Protein AF-A0A951NYT7-F1 (afdb_monomer_lite)

Secondary structure (DSSP, 8-state):
-EE---EEETTEEEEEES---B-TT-EEEE---TT--EEEEEE-SSS-EEE-SEEEESSS-EEEEE-TT-EEE-TT-EEE-SS-EEEE--

Radius of gyration: 12.15 Å; chains: 1; bounding box: 29×27×32 Å

Structure (mmCIF, N/CA/C/O backbone):
data_AF-A0A951NYT7-F1
#
_entry.id   AF-A0A951NYT7-F1
#
loop_
_atom_site.group_PDB
_atom_site.id
_atom_site.type_symbol
_atom_site.label_atom_id
_atom_site.label_alt_id
_atom_site.label_comp_id
_atom_site.label_asym_id
_atom_site.label_entity_id
_atom_site.label_seq_id
_atom_site.pdbx_PDB_ins_code
_atom_site.Cartn_x
_atom_site.Cartn_y
_atom_site.Cartn_z
_atom_site.occupancy
_atom_site.B_iso_or_equiv
_atom_site.auth_seq_id
_atom_site.auth_comp_id
_atom_site.auth_asym_id
_atom_site.auth_atom_id
_atom_site.pdbx_PDB_model_num
ATOM 1 N N . MET A 1 1 ? -5.743 -9.777 3.477 1.00 94.25 1 MET A N 1
ATOM 2 C CA . MET A 1 1 ? -5.758 -9.761 2.007 1.00 94.25 1 MET A CA 1
ATOM 3 C C . MET A 1 1 ? -4.328 -9.704 1.505 1.00 94.25 1 MET A C 1
ATOM 5 O O . MET A 1 1 ? -3.589 -8.821 1.919 1.00 94.25 1 MET A O 1
ATOM 9 N N . LEU A 1 2 ? -3.945 -10.651 0.651 1.00 97.06 2 LEU A N 1
ATOM 10 C CA . LEU A 1 2 ? -2.693 -10.585 -0.102 1.00 97.06 2 LEU A CA 1
ATOM 11 C C . LEU A 1 2 ? -2.939 -9.782 -1.382 1.00 97.06 2 LEU A C 1
ATOM 13 O O . LEU A 1 2 ? -3.944 -10.000 -2.056 1.00 97.06 2 LEU A O 1
ATOM 17 N N . ILE A 1 3 ? -2.039 -8.855 -1.687 1.00 97.69 3 ILE A N 1
ATOM 18 C CA . ILE A 1 3 ? -2.065 -8.005 -2.874 1.00 97.69 3 ILE A CA 1
ATOM 19 C C . ILE A 1 3 ? -0.797 -8.324 -3.661 1.00 97.69 3 ILE A C 1
ATOM 21 O O . ILE A 1 3 ? 0.302 -7.932 -3.277 1.00 97.69 3 ILE A O 1
ATOM 25 N N . ALA A 1 4 ? -0.967 -9.089 -4.731 1.00 95.19 4 ALA A N 1
ATOM 26 C CA . ALA A 1 4 ? 0.090 -9.509 -5.642 1.00 95.19 4 ALA A CA 1
ATOM 2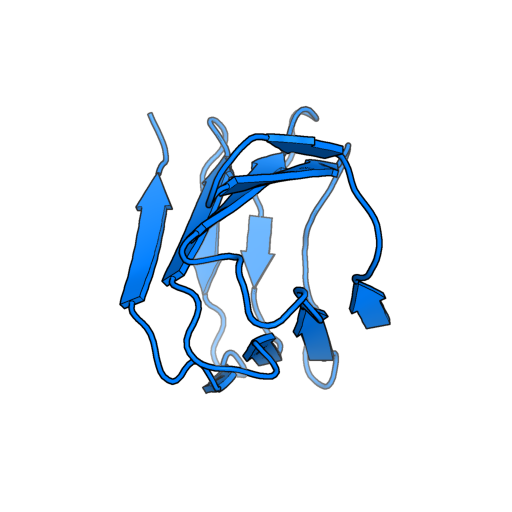7 C C . ALA A 1 4 ? -0.337 -9.223 -7.090 1.00 95.19 4 ALA A C 1
ATOM 29 O O . ALA A 1 4 ? -1.494 -8.870 -7.344 1.00 95.19 4 ALA A O 1
ATOM 30 N N . GLY A 1 5 ? 0.585 -9.378 -8.041 1.00 93.62 5 GLY A N 1
ATOM 31 C CA . GLY A 1 5 ? 0.357 -8.981 -9.432 1.00 93.62 5 GLY A CA 1
ATOM 32 C C . GLY A 1 5 ? 0.298 -7.460 -9.565 1.00 93.62 5 GLY A C 1
ATOM 33 O O . GLY A 1 5 ? 1.015 -6.762 -8.861 1.00 93.62 5 GLY A O 1
ATOM 34 N N . GLY A 1 6 ? -0.571 -6.946 -10.435 1.00 94.75 6 GLY A N 1
ATOM 35 C CA . GLY A 1 6 ? -0.598 -5.530 -10.812 1.00 94.75 6 GLY A CA 1
ATOM 36 C C . GLY A 1 6 ? 0.158 -5.282 -12.115 1.00 94.75 6 GLY A C 1
ATOM 37 O O . GLY A 1 6 ? 0.509 -6.222 -12.828 1.00 94.75 6 GLY A O 1
ATOM 38 N N . THR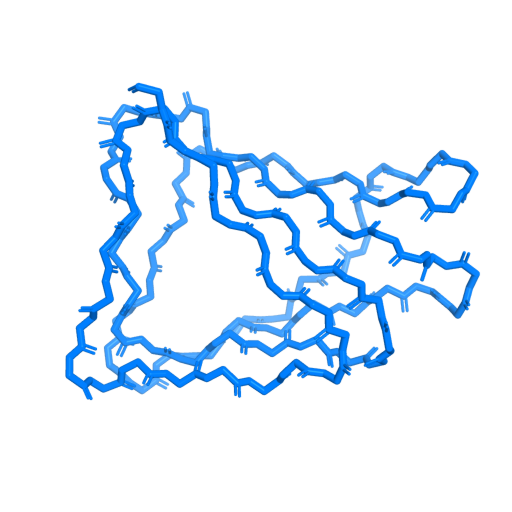 A 1 7 ? 0.385 -4.013 -12.437 1.00 98.19 7 THR A N 1
ATOM 39 C CA . THR A 1 7 ? 1.149 -3.634 -13.631 1.00 98.19 7 THR A CA 1
ATOM 40 C C . THR A 1 7 ? 2.544 -3.220 -13.202 1.00 98.19 7 THR A C 1
ATOM 42 O O . THR A 1 7 ? 2.686 -2.240 -12.476 1.00 98.19 7 THR A O 1
ATOM 45 N N . ALA A 1 8 ? 3.565 -3.962 -13.623 1.00 97.38 8 ALA A N 1
ATOM 46 C CA . ALA A 1 8 ? 4.956 -3.623 -13.355 1.00 97.38 8 ALA A CA 1
ATOM 47 C C . ALA A 1 8 ? 5.554 -2.852 -14.536 1.00 97.38 8 ALA A C 1
ATOM 49 O O . ALA A 1 8 ? 5.448 -3.286 -15.683 1.00 97.38 8 ALA A O 1
ATOM 50 N N . GLU A 1 9 ? 6.214 -1.734 -14.248 1.00 97.00 9 GLU A N 1
ATOM 51 C CA . GLU A 1 9 ? 7.000 -0.983 -15.222 1.00 97.00 9 GLU A CA 1
ATOM 52 C C . GLU A 1 9 ? 8.294 -0.501 -14.562 1.00 97.00 9 GLU A C 1
ATOM 54 O O . GLU A 1 9 ? 8.284 0.314 -13.633 1.00 97.00 9 GLU A O 1
ATOM 59 N N . SER A 1 10 ? 9.428 -1.021 -15.043 1.00 95.62 10 SER A N 1
ATOM 60 C CA . SER A 1 10 ? 10.742 -0.794 -14.434 1.00 95.62 10 SER A CA 1
ATOM 61 C C . SER A 1 10 ? 10.735 -1.176 -12.940 1.00 95.62 10 SER A C 1
ATOM 63 O O . SER A 1 10 ? 10.391 -2.305 -12.595 1.00 95.62 10 SER A O 1
ATOM 65 N N . CYS A 1 11 ? 11.098 -0.258 -12.045 1.00 97.19 11 CYS A N 1
ATOM 66 C CA . CYS A 1 11 ? 11.110 -0.464 -10.598 1.00 97.19 11 CYS A CA 1
ATOM 67 C C . CYS A 1 11 ? 9.791 -0.082 -9.898 1.00 97.19 11 CYS A C 1
ATOM 69 O O . CYS A 1 11 ? 9.769 0.020 -8.668 1.00 97.19 11 CYS A O 1
ATOM 71 N N . ASN A 1 12 ? 8.704 0.138 -10.645 1.00 98.38 12 ASN A N 1
ATOM 72 C CA . ASN A 1 12 ? 7.406 0.537 -10.104 1.00 98.38 12 ASN A CA 1
ATOM 73 C C . ASN A 1 12 ? 6.348 -0.548 -10.326 1.00 98.38 12 ASN A C 1
ATOM 75 O O . ASN A 1 12 ? 6.256 -1.131 -11.406 1.00 98.38 12 ASN A O 1
ATOM 79 N N . LEU A 1 13 ? 5.515 -0.772 -9.312 1.00 98.56 13 LEU A N 1
ATOM 80 C CA . LEU A 1 13 ? 4.368 -1.669 -9.352 1.00 98.56 13 LEU A CA 1
ATOM 81 C C . LEU A 1 13 ? 3.086 -0.887 -9.096 1.00 98.56 13 LEU A C 1
ATOM 83 O O . LEU A 1 13 ? 2.952 -0.240 -8.062 1.00 98.56 13 LEU A O 1
ATOM 87 N N . PHE A 1 14 ? 2.132 -0.962 -10.015 1.00 98.56 14 PHE A N 1
ATOM 88 C CA . PHE A 1 14 ? 0.899 -0.189 -9.957 1.00 98.56 14 PHE A CA 1
ATOM 89 C C . PHE A 1 14 ? -0.305 -1.058 -9.585 1.00 98.56 14 PHE A C 1
ATOM 91 O O . PHE A 1 14 ? -0.570 -2.086 -10.215 1.00 98.56 14 PHE A O 1
ATOM 98 N N . HIS A 1 15 ? -1.092 -0.575 -8.621 1.00 98.38 15 HIS A N 1
ATOM 99 C CA . HIS A 1 15 ? -2.405 -1.105 -8.262 1.00 98.38 15 HIS A CA 1
ATOM 100 C C . HIS A 1 15 ? -3.466 -0.004 -8.329 1.00 98.38 15 HIS A C 1
ATOM 102 O O . HIS A 1 15 ? -3.254 1.125 -7.886 1.00 98.38 15 HIS A O 1
ATOM 108 N N . SER A 1 16 ? -4.634 -0.341 -8.874 1.00 97.81 16 SER A N 1
ATOM 109 C CA . SER A 1 16 ? -5.808 0.534 -8.886 1.00 97.81 16 SER A CA 1
ATOM 110 C C . SER A 1 16 ? -6.966 -0.171 -8.207 1.00 97.81 16 SER A C 1
ATOM 112 O O . SER A 1 16 ? -7.343 -1.266 -8.617 1.00 97.81 16 SER A O 1
ATOM 114 N N . PHE A 1 17 ? -7.534 0.473 -7.197 1.00 97.69 17 PHE A N 1
ATOM 115 C CA . PHE A 1 17 ? -8.718 -0.004 -6.504 1.00 97.69 17 PHE A CA 1
ATOM 116 C C . PHE A 1 17 ? -9.867 0.979 -6.706 1.00 97.69 17 PHE A C 1
ATOM 118 O O . PHE A 1 17 ? -9.668 2.195 -6.747 1.00 97.69 17 PHE A O 1
ATOM 125 N N . ASP A 1 18 ? -11.082 0.451 -6.799 1.00 98.00 18 ASP A N 1
ATOM 126 C CA . ASP A 1 18 ? -12.291 1.259 -6.638 1.00 98.00 18 ASP A CA 1
ATOM 127 C C . ASP A 1 18 ? -12.373 1.779 -5.193 1.00 98.00 18 ASP A C 1
ATOM 129 O O . ASP A 1 18 ? -12.506 2.975 -4.958 1.00 98.00 18 ASP A O 1
ATOM 133 N N . ARG A 1 19 ? -12.153 0.890 -4.215 1.00 97.44 19 ARG A N 1
ATOM 134 C CA . ARG A 1 19 ? -12.149 1.201 -2.780 1.00 97.44 19 ARG A CA 1
ATOM 135 C C . ARG A 1 19 ? -10.993 0.511 -2.070 1.00 97.44 19 ARG A C 1
ATOM 137 O O . ARG A 1 19 ? -10.675 -0.638 -2.372 1.00 97.44 19 ARG A O 1
ATOM 144 N N . PHE A 1 20 ? -10.400 1.196 -1.096 1.00 97.81 20 PHE A N 1
ATOM 145 C CA . PHE A 1 20 ? -9.347 0.645 -0.245 1.00 97.81 20 PHE A CA 1
ATOM 146 C C . PHE A 1 20 ? -9.505 1.157 1.189 1.00 97.81 20 PHE A C 1
ATOM 148 O O . PHE A 1 20 ? -9.107 2.273 1.511 1.00 97.81 20 PHE A O 1
ATOM 155 N N . SER A 1 21 ? -10.091 0.320 2.039 1.00 98.06 21 SER A N 1
ATOM 156 C CA . SER A 1 21 ? -10.266 0.566 3.470 1.00 98.06 21 SER A CA 1
ATOM 157 C C . SER A 1 21 ? -10.011 -0.730 4.230 1.00 98.06 21 SER A C 1
ATOM 159 O O . SER A 1 21 ? -10.272 -1.818 3.712 1.00 98.06 21 SER A O 1
ATOM 161 N N . LEU A 1 22 ? -9.506 -0.611 5.453 1.00 98.38 22 LEU A N 1
ATOM 162 C CA . LEU A 1 22 ? -9.256 -1.724 6.359 1.00 98.38 22 LEU A CA 1
ATOM 163 C C . LEU A 1 22 ? -9.984 -1.469 7.673 1.00 98.38 22 LEU A C 1
ATOM 165 O O . LEU A 1 22 ? -9.806 -0.429 8.298 1.00 98.38 22 LEU A O 1
ATOM 169 N N . ASN A 1 23 ? -10.784 -2.433 8.101 1.00 98.31 23 ASN A N 1
ATOM 170 C CA . ASN A 1 23 ? -11.365 -2.474 9.435 1.00 98.31 23 ASN A CA 1
ATOM 171 C C . ASN A 1 23 ? -10.359 -3.054 10.441 1.00 98.31 23 ASN A C 1
ATOM 173 O O . ASN A 1 23 ? -9.397 -3.724 10.055 1.00 98.31 23 ASN A O 1
ATOM 177 N N . SER A 1 24 ? -10.625 -2.862 11.734 1.00 98.31 24 SER A N 1
ATOM 178 C CA . SER A 1 24 ? -9.839 -3.479 12.808 1.00 98.31 24 SER A CA 1
ATOM 179 C C . SER A 1 24 ? -9.694 -4.993 12.632 1.00 98.31 24 SER A C 1
ATOM 181 O O . SER A 1 24 ? -10.628 -5.694 12.236 1.00 98.31 24 SER A O 1
ATOM 183 N N . GLY A 1 25 ? -8.474 -5.483 12.864 1.00 97.56 25 GLY A N 1
ATOM 184 C CA . GL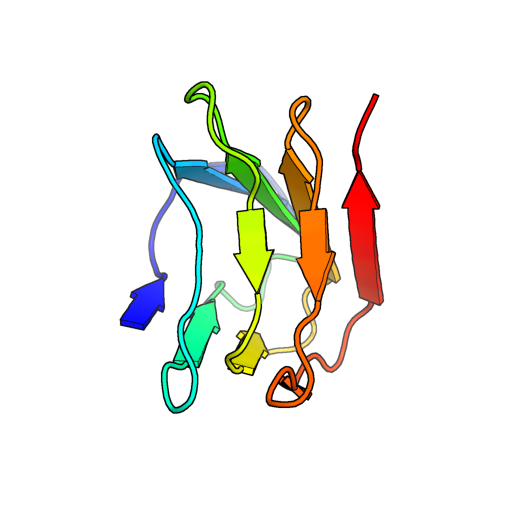Y A 1 25 ? -8.079 -6.878 12.662 1.00 97.56 25 GLY A CA 1
ATOM 185 C C . GLY A 1 25 ? -7.838 -7.286 11.203 1.00 97.56 25 GLY A C 1
ATOM 186 O O . GLY A 1 25 ? -7.365 -8.396 10.960 1.00 97.56 25 GLY A O 1
ATOM 187 N N . GLN A 1 26 ? -8.126 -6.424 10.220 1.00 98.38 26 GLN A N 1
ATOM 188 C CA . GLN A 1 26 ? -7.800 -6.707 8.823 1.00 98.38 26 GLN A CA 1
ATOM 189 C C . GLN A 1 26 ? -6.352 -6.341 8.511 1.00 98.38 26 GLN A C 1
ATOM 191 O O . GLN A 1 26 ? -5.845 -5.319 8.962 1.00 98.38 26 GLN A O 1
ATOM 196 N N . THR A 1 27 ? -5.719 -7.146 7.662 1.00 98.56 27 THR A N 1
ATOM 197 C CA . THR A 1 27 ? -4.357 -6.895 7.181 1.00 98.56 27 THR A CA 1
ATOM 198 C C . THR A 1 27 ? -4.333 -6.909 5.661 1.00 98.56 27 THR A C 1
ATOM 200 O O . THR A 1 27 ? -4.785 -7.886 5.064 1.00 98.56 27 THR A O 1
ATOM 203 N N . ALA A 1 28 ? -3.783 -5.878 5.025 1.00 98.50 28 ALA A N 1
ATOM 204 C CA . ALA A 1 28 ? -3.398 -5.886 3.616 1.00 98.50 28 ALA A CA 1
ATOM 205 C C . ALA A 1 28 ? -1.887 -6.097 3.506 1.00 98.50 28 ALA A C 1
ATOM 207 O O . ALA A 1 28 ? -1.124 -5.349 4.109 1.00 98.50 28 ALA A O 1
ATOM 208 N N . VAL A 1 29 ? -1.456 -7.102 2.746 1.00 98.69 29 VAL A N 1
ATOM 209 C CA . VAL A 1 29 ? -0.037 -7.411 2.541 1.00 98.69 29 VAL A CA 1
ATOM 210 C C . VAL A 1 29 ? 0.283 -7.284 1.060 1.00 98.69 29 VAL A C 1
ATOM 212 O O . VAL A 1 29 ? -0.208 -8.081 0.262 1.00 98.69 29 VAL A O 1
ATOM 215 N N . PHE A 1 30 ? 1.104 -6.305 0.698 1.00 98.62 30 PHE A N 1
ATOM 216 C CA . PHE A 1 30 ? 1.630 -6.159 -0.654 1.00 98.62 30 PHE A CA 1
ATOM 217 C C . PHE A 1 30 ? 2.833 -7.077 -0.858 1.00 98.62 30 PHE A C 1
ATOM 219 O O . PHE A 1 30 ? 3.729 -7.114 -0.016 1.00 98.62 30 PHE A O 1
ATOM 226 N N . VAL A 1 31 ? 2.857 -7.807 -1.970 1.00 98.06 31 VAL A N 1
ATOM 227 C CA . VAL A 1 31 ? 3.902 -8.787 -2.290 1.00 98.06 31 VAL A CA 1
ATOM 228 C C . VAL A 1 31 ? 4.519 -8.442 -3.648 1.00 98.06 31 VAL A C 1
ATOM 230 O O . VAL A 1 31 ? 4.099 -8.996 -4.66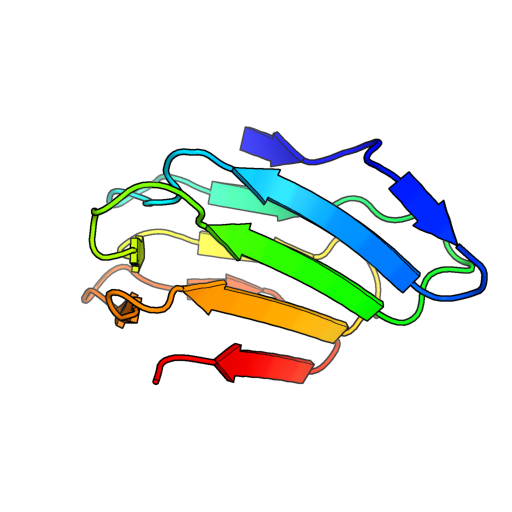4 1.00 98.06 31 VAL A O 1
ATOM 233 N N . PRO A 1 32 ? 5.453 -7.477 -3.691 1.00 97.31 32 PRO A N 1
ATOM 234 C CA . PRO A 1 32 ? 6.170 -7.134 -4.912 1.00 97.31 32 PRO A CA 1
ATOM 235 C C . PRO A 1 32 ? 7.266 -8.161 -5.243 1.00 97.31 32 PRO A C 1
ATOM 237 O O . PRO A 1 32 ? 7.791 -8.835 -4.354 1.00 97.31 32 PRO A O 1
ATOM 240 N N . ASP A 1 33 ? 7.681 -8.205 -6.509 1.00 95.94 33 ASP A N 1
ATOM 241 C CA . ASP A 1 33 ? 8.933 -8.863 -6.896 1.00 95.94 33 ASP A CA 1
ATOM 242 C C . ASP A 1 33 ? 10.147 -8.081 -6.366 1.00 95.94 33 ASP A C 1
ATOM 244 O O . ASP A 1 33 ? 10.087 -6.870 -6.145 1.00 95.94 33 ASP A O 1
ATOM 248 N N . SER A 1 34 ? 11.293 -8.751 -6.213 1.00 94.44 34 SER A N 1
ATOM 249 C CA . SER A 1 34 ? 12.501 -8.159 -5.612 1.00 94.44 34 SER A CA 1
ATOM 250 C C . SER A 1 34 ? 13.096 -6.976 -6.387 1.00 94.44 34 SER A C 1
ATOM 252 O O . SER A 1 34 ? 13.906 -6.236 -5.835 1.00 94.44 34 SER A O 1
ATOM 254 N N . SER A 1 35 ? 12.741 -6.804 -7.664 1.00 96.00 35 SER A N 1
ATOM 255 C CA . SER A 1 35 ? 13.182 -5.682 -8.505 1.00 96.00 35 SER A CA 1
ATOM 256 C C . SER A 1 35 ? 12.346 -4.411 -8.329 1.00 96.00 35 SER A C 1
ATOM 258 O O . SER A 1 35 ? 12.721 -3.357 -8.843 1.00 96.00 35 SER A O 1
ATOM 260 N N . ILE A 1 36 ? 11.206 -4.491 -7.639 1.00 98.38 36 ILE A N 1
ATOM 261 C CA . ILE A 1 36 ? 10.314 -3.353 -7.427 1.00 98.38 36 ILE A CA 1
ATOM 262 C C . ILE A 1 36 ? 10.817 -2.525 -6.246 1.00 98.38 36 ILE A C 1
ATOM 264 O O . ILE A 1 36 ? 10.927 -3.004 -5.119 1.00 98.38 36 ILE A O 1
ATOM 268 N N . ALA A 1 37 ? 11.070 -1.247 -6.508 1.00 98.44 37 ALA A N 1
ATOM 269 C CA . ALA A 1 37 ? 11.428 -0.265 -5.495 1.00 98.44 37 ALA A CA 1
ATOM 270 C C . ALA A 1 37 ? 10.197 0.468 -4.947 1.00 98.44 37 ALA A C 1
ATOM 272 O O . ALA A 1 37 ? 10.199 0.869 -3.785 1.00 98.44 37 ALA A O 1
ATOM 273 N N . ASN A 1 38 ? 9.149 0.643 -5.761 1.00 98.62 38 ASN A N 1
ATOM 274 C CA . ASN A 1 38 ? 7.969 1.421 -5.390 1.00 98.62 38 ASN A CA 1
ATOM 275 C C . ASN A 1 38 ? 6.674 0.699 -5.756 1.00 98.62 38 ASN A C 1
ATOM 277 O O . ASN A 1 38 ? 6.499 0.237 -6.879 1.00 98.62 38 ASN A O 1
ATOM 281 N N . ILE A 1 39 ? 5.733 0.687 -4.823 1.00 98.75 39 ILE A N 1
ATOM 282 C CA . ILE A 1 39 ? 4.366 0.219 -5.012 1.00 98.75 39 ILE A CA 1
ATOM 283 C C . ILE A 1 39 ? 3.467 1.447 -5.008 1.00 98.75 39 ILE A C 1
ATOM 285 O O . ILE A 1 39 ? 3.396 2.168 -4.015 1.00 98.75 39 ILE A O 1
ATOM 289 N N . ILE A 1 40 ? 2.777 1.692 -6.112 1.00 98.69 40 ILE A N 1
ATOM 290 C CA . ILE A 1 40 ? 1.907 2.844 -6.315 1.00 98.69 40 ILE A CA 1
ATOM 291 C C . ILE A 1 40 ? 0.472 2.344 -6.342 1.00 98.69 40 ILE A C 1
ATOM 293 O O . ILE A 1 40 ? 0.013 1.728 -7.303 1.00 98.69 40 ILE A O 1
ATOM 297 N N . THR A 1 41 ? -0.237 2.610 -5.253 1.00 98.12 41 THR A N 1
ATOM 298 C CA . THR A 1 41 ? -1.618 2.196 -5.052 1.00 98.12 41 THR A CA 1
ATOM 299 C C . THR A 1 41 ? -2.525 3.408 -5.116 1.00 98.12 41 THR A C 1
ATOM 301 O O . THR A 1 41 ? -2.426 4.296 -4.272 1.00 98.12 41 THR A O 1
ATOM 304 N N . ARG A 1 42 ? -3.433 3.443 -6.093 1.00 97.50 42 ARG A N 1
ATOM 305 C CA . ARG A 1 42 ? -4.440 4.506 -6.202 1.00 97.50 42 ARG A CA 1
ATOM 306 C C . ARG A 1 42 ? -5.847 3.999 -5.913 1.00 97.50 42 ARG A C 1
ATOM 308 O O . ARG A 1 42 ? -6.234 2.926 -6.382 1.00 97.50 42 ARG A O 1
ATOM 315 N N . VAL A 1 43 ? -6.613 4.807 -5.192 1.00 98.06 43 VAL A N 1
ATOM 316 C CA . VAL A 1 43 ? -8.060 4.665 -5.023 1.00 98.06 43 VAL A CA 1
ATOM 317 C C . VAL A 1 43 ? -8.743 5.588 -6.024 1.00 98.06 43 VAL A C 1
ATOM 319 O O . VAL A 1 43 ? -8.409 6.767 -6.114 1.00 98.06 43 VAL A O 1
ATOM 322 N N . THR A 1 44 ? -9.648 5.025 -6.818 1.00 97.56 44 THR A N 1
ATOM 323 C CA . THR A 1 44 ? -10.309 5.716 -7.940 1.00 97.56 44 THR A CA 1
ATOM 324 C C . THR A 1 44 ? -11.793 5.972 -7.712 1.00 97.56 44 THR A C 1
ATOM 326 O O . THR A 1 44 ? -12.357 6.822 -8.394 1.00 97.56 44 THR A O 1
ATOM 329 N N . GLY A 1 45 ? -12.417 5.271 -6.763 1.00 96.94 45 GLY A N 1
ATOM 330 C CA . GLY A 1 45 ? -13.774 5.567 -6.322 1.00 96.94 45 GLY A CA 1
ATOM 331 C C . GLY A 1 45 ? -13.844 6.832 -5.465 1.00 96.94 45 GLY A C 1
ATOM 332 O O . GLY A 1 45 ? -12.838 7.477 -5.177 1.00 96.94 45 GLY A O 1
ATOM 333 N N . ASN A 1 46 ? -15.056 7.169 -5.026 1.00 96.25 46 ASN A N 1
ATOM 334 C CA . ASN A 1 46 ? -15.371 8.437 -4.352 1.00 96.25 46 ASN A CA 1
ATOM 335 C C . ASN A 1 46 ? -15.401 8.328 -2.815 1.00 96.25 46 ASN A C 1
ATOM 337 O O . ASN A 1 46 ? -16.047 9.130 -2.144 1.00 96.25 46 ASN A O 1
ATOM 341 N N . GLU A 1 47 ? -14.758 7.306 -2.246 1.00 96.00 47 GLU A N 1
ATOM 342 C CA . GLU A 1 47 ? -14.758 7.057 -0.801 1.00 96.00 47 GLU A CA 1
ATOM 343 C C . GLU A 1 47 ? -13.414 7.411 -0.152 1.00 96.00 47 GLU A C 1
ATOM 345 O O . GLU A 1 47 ? -12.337 7.205 -0.724 1.00 96.00 47 GLU A O 1
ATOM 350 N N . ILE A 1 48 ? -13.482 7.893 1.092 1.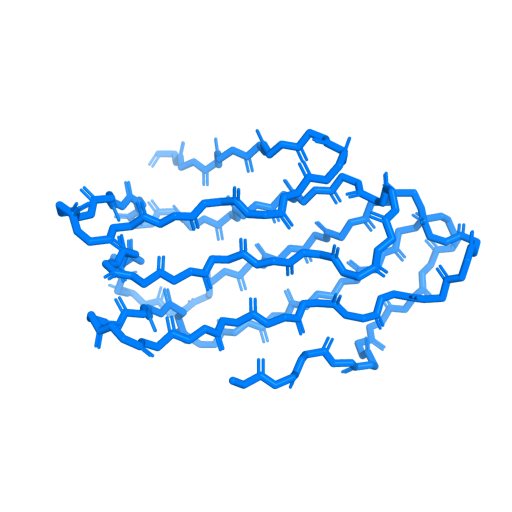00 97.25 48 ILE A N 1
ATOM 351 C CA . ILE A 1 48 ? -12.315 8.060 1.966 1.00 97.25 48 ILE A CA 1
ATOM 352 C C . ILE A 1 48 ? -11.713 6.681 2.257 1.00 97.25 48 ILE A C 1
ATOM 354 O O . ILE A 1 48 ? -12.428 5.740 2.606 1.00 97.25 48 ILE A O 1
ATOM 358 N N . ALA A 1 49 ? -10.386 6.575 2.190 1.00 97.62 49 ALA A N 1
ATOM 359 C CA . ALA A 1 49 ? -9.679 5.381 2.640 1.00 97.62 49 ALA A CA 1
ATOM 360 C C . ALA A 1 49 ? -9.570 5.397 4.172 1.00 97.62 49 ALA A C 1
ATOM 362 O O . ALA A 1 49 ? -8.787 6.163 4.741 1.00 97.62 49 ALA A O 1
ATOM 363 N N . LYS A 1 50 ? -10.358 4.562 4.855 1.00 98.12 50 LYS A N 1
ATOM 364 C CA . LYS A 1 50 ? -10.279 4.392 6.311 1.00 98.12 50 LYS A CA 1
ATOM 365 C C . LYS A 1 50 ? -9.392 3.198 6.629 1.00 98.12 50 LYS A C 1
ATOM 367 O O . LYS A 1 50 ? -9.756 2.060 6.344 1.00 98.12 50 LYS A O 1
ATOM 372 N N . ILE A 1 51 ? -8.237 3.458 7.226 1.00 98.44 51 ILE A N 1
ATOM 373 C CA . ILE A 1 51 ? -7.254 2.448 7.607 1.00 98.44 51 ILE A CA 1
ATOM 374 C C . ILE A 1 51 ? -7.307 2.276 9.119 1.00 98.44 51 ILE A C 1
ATOM 376 O O . ILE A 1 51 ? -6.688 3.021 9.861 1.00 98.44 51 ILE A O 1
ATOM 380 N N . ASP A 1 52 ? -8.064 1.298 9.586 1.00 98.56 52 ASP A N 1
ATOM 381 C CA . ASP A 1 52 ? -8.120 0.885 10.991 1.00 98.56 52 ASP A CA 1
ATOM 382 C C . ASP A 1 52 ? -7.538 -0.526 11.175 1.00 98.56 52 ASP A C 1
ATOM 384 O O . ASP A 1 52 ? -7.775 -1.176 12.179 1.00 98.56 52 ASP A O 1
ATOM 388 N N . GLY A 1 53 ? -6.790 -1.022 10.191 1.00 98.44 53 GLY A N 1
ATOM 389 C CA . GLY A 1 53 ? -6.107 -2.314 10.229 1.00 98.44 53 GLY A CA 1
ATOM 390 C C . GLY A 1 53 ? -4.627 -2.189 9.875 1.00 98.44 53 GLY A C 1
ATOM 391 O O . GLY A 1 53 ? -4.054 -1.098 9.881 1.00 98.44 53 GLY A O 1
ATOM 392 N N . THR A 1 54 ? -3.999 -3.309 9.534 1.00 98.69 54 THR A N 1
ATOM 393 C CA . THR A 1 54 ? -2.566 -3.369 9.237 1.00 98.69 54 THR A CA 1
ATOM 394 C C . THR A 1 54 ? -2.294 -3.262 7.740 1.00 98.69 54 THR A C 1
ATOM 396 O O . THR A 1 54 ? -2.813 -4.050 6.950 1.00 98.69 54 THR A O 1
ATOM 399 N N . ILE A 1 55 ? -1.415 -2.346 7.341 1.00 98.62 55 ILE A N 1
ATOM 400 C CA . ILE A 1 55 ? -0.808 -2.347 6.005 1.00 98.62 55 ILE A CA 1
ATOM 401 C C . ILE A 1 55 ? 0.612 -2.889 6.129 1.00 98.62 55 ILE A C 1
ATOM 403 O O . ILE A 1 55 ? 1.406 -2.389 6.923 1.00 98.62 55 ILE A O 1
ATOM 407 N N . ALA A 1 56 ? 0.938 -3.898 5.330 1.00 98.69 56 ALA A N 1
ATOM 408 C CA . ALA A 1 56 ? 2.247 -4.523 5.305 1.00 98.69 56 ALA A CA 1
ATOM 409 C C . ALA A 1 56 ? 2.802 -4.606 3.882 1.00 98.69 56 ALA A C 1
ATOM 411 O O . ALA A 1 56 ? 2.054 -4.788 2.920 1.00 98.69 56 ALA A O 1
ATOM 412 N N . VAL A 1 57 ? 4.124 -4.532 3.759 1.00 98.62 57 VAL A N 1
ATOM 413 C CA . VAL A 1 57 ? 4.849 -4.800 2.512 1.00 98.62 57 VAL A CA 1
ATOM 414 C C . VAL A 1 57 ? 5.814 -5.949 2.768 1.00 98.62 57 VAL A C 1
ATOM 416 O O . VAL A 1 57 ? 6.662 -5.873 3.653 1.00 98.62 57 VAL A O 1
ATOM 419 N N . ASN A 1 58 ? 5.689 -7.024 1.992 1.00 98.00 58 ASN A N 1
ATOM 420 C CA . ASN A 1 58 ? 6.623 -8.139 2.025 1.00 98.00 58 ASN A CA 1
ATOM 421 C C . ASN A 1 58 ? 7.857 -7.803 1.178 1.00 98.00 58 ASN A C 1
ATOM 423 O O . ASN A 1 58 ? 7.902 -8.088 -0.016 1.00 98.00 58 ASN A O 1
ATOM 427 N N . GLY A 1 59 ? 8.831 -7.142 1.797 1.00 96.00 59 GLY A N 1
ATOM 428 C CA . GLY A 1 59 ? 10.055 -6.679 1.153 1.00 96.00 59 GLY A CA 1
ATOM 429 C C . GLY A 1 59 ? 10.422 -5.272 1.611 1.00 96.00 59 GLY A C 1
ATOM 430 O O . GLY A 1 59 ? 9.963 -4.806 2.653 1.00 96.00 59 GLY A O 1
ATOM 431 N N . ASN A 1 60 ? 11.250 -4.592 0.819 1.00 96.88 60 ASN A N 1
ATOM 432 C CA . ASN A 1 60 ? 11.782 -3.264 1.151 1.00 96.88 60 ASN A CA 1
ATOM 433 C C . ASN A 1 60 ? 11.241 -2.153 0.241 1.00 96.88 60 ASN A C 1
ATOM 435 O O . ASN A 1 60 ? 11.758 -1.039 0.260 1.00 96.88 60 ASN A O 1
ATOM 439 N N . ALA A 1 61 ? 10.227 -2.454 -0.574 1.00 98.44 61 ALA A N 1
ATOM 440 C CA . ALA A 1 61 ? 9.639 -1.471 -1.469 1.00 98.44 61 ALA A CA 1
ATOM 441 C C . ALA A 1 61 ? 8.939 -0.352 -0.681 1.00 98.44 61 ALA A C 1
ATOM 443 O O . ALA A 1 61 ? 8.322 -0.584 0.363 1.00 98.44 61 ALA A O 1
ATOM 444 N N . ASN A 1 62 ? 9.008 0.864 -1.214 1.00 98.69 62 ASN A N 1
ATOM 445 C CA . ASN A 1 62 ? 8.219 1.991 -0.739 1.00 98.69 62 ASN A CA 1
ATOM 446 C C . ASN A 1 62 ? 6.753 1.795 -1.127 1.00 98.69 62 ASN A C 1
ATOM 448 O O . ASN A 1 62 ? 6.463 1.294 -2.213 1.00 98.69 62 ASN A O 1
ATOM 452 N N . LEU A 1 63 ? 5.830 2.251 -0.287 1.00 98.62 63 LEU A N 1
ATOM 453 C CA . LEU A 1 63 ? 4.403 2.259 -0.585 1.00 98.62 63 LEU A CA 1
ATOM 454 C C . LEU A 1 63 ? 3.904 3.694 -0.748 1.00 98.62 63 LEU A C 1
ATOM 456 O O . LEU A 1 63 ? 4.049 4.523 0.147 1.00 98.62 63 LEU A O 1
ATOM 460 N N . PHE A 1 64 ? 3.271 3.968 -1.882 1.00 98.62 64 PHE A N 1
ATOM 461 C CA . PHE A 1 64 ? 2.542 5.196 -2.165 1.00 98.62 64 PHE A CA 1
ATOM 462 C C . PHE A 1 64 ? 1.053 4.867 -2.177 1.00 98.62 64 PHE A C 1
ATOM 464 O O . PHE A 1 64 ? 0.603 4.085 -3.015 1.00 98.62 64 PHE A O 1
ATOM 471 N N . LEU A 1 65 ? 0.292 5.452 -1.252 1.00 98.31 65 LEU A N 1
ATOM 472 C CA . LEU A 1 65 ? -1.164 5.353 -1.225 1.00 98.31 65 LEU A CA 1
ATOM 473 C C . LEU A 1 65 ? -1.758 6.697 -1.641 1.00 98.31 65 LEU A C 1
ATOM 475 O O . LEU A 1 65 ? -1.607 7.699 -0.944 1.00 98.31 65 LEU A O 1
ATOM 479 N N . VAL A 1 66 ? -2.427 6.697 -2.790 1.00 98.38 66 VAL A N 1
ATOM 480 C CA . VAL A 1 66 ? -3.042 7.874 -3.400 1.00 98.38 66 VAL A CA 1
ATOM 481 C C . VAL A 1 66 ? -4.555 7.755 -3.284 1.00 98.38 66 VAL A C 1
ATOM 483 O O . VAL A 1 66 ? -5.147 6.832 -3.845 1.00 98.38 66 VAL A O 1
ATOM 486 N N . ASN A 1 67 ? -5.188 8.695 -2.590 1.00 98.19 67 ASN A N 1
ATOM 487 C CA . ASN A 1 67 ? -6.640 8.835 -2.598 1.00 98.19 67 ASN A CA 1
ATOM 488 C C . ASN A 1 67 ? -7.019 10.326 -2.590 1.00 98.19 67 ASN A C 1
ATOM 490 O O . ASN A 1 67 ? -6.858 10.974 -1.552 1.00 98.19 67 ASN A O 1
ATOM 494 N N . PRO A 1 68 ? -7.556 10.867 -3.701 1.00 97.62 68 PRO A N 1
ATOM 495 C CA . PRO A 1 68 ? -8.022 12.252 -3.763 1.00 97.62 68 PRO A CA 1
ATOM 496 C C . PRO A 1 68 ? -9.097 12.589 -2.725 1.00 97.62 68 PRO A C 1
ATOM 498 O O . PRO A 1 68 ? -9.194 13.729 -2.304 1.00 97.62 68 PRO A O 1
ATOM 501 N N . ASN A 1 69 ? -9.879 11.607 -2.269 1.00 97.81 69 ASN A N 1
ATOM 502 C CA . ASN A 1 69 ? -10.920 11.835 -1.263 1.00 97.81 69 ASN A CA 1
ATOM 503 C C . ASN A 1 69 ? -10.368 11.867 0.172 1.00 97.81 69 ASN A C 1
ATOM 505 O O . ASN A 1 69 ? -11.105 12.174 1.105 1.00 97.81 69 ASN A O 1
ATOM 509 N N . GLY A 1 70 ? -9.090 11.532 0.368 1.00 97.81 70 GLY A N 1
ATOM 510 C CA . GLY A 1 70 ? -8.434 11.520 1.670 1.00 97.81 70 GLY A CA 1
ATOM 511 C C . GLY A 1 70 ? -8.190 10.125 2.245 1.00 97.81 70 GLY A C 1
ATOM 512 O O . GLY A 1 70 ? -8.747 9.108 1.815 1.00 97.81 70 GLY A O 1
ATOM 513 N N . ILE A 1 71 ? -7.306 10.091 3.241 1.00 98.06 71 ILE A N 1
ATOM 514 C CA . ILE A 1 71 ? -6.850 8.882 3.929 1.00 98.06 71 ILE A CA 1
ATOM 515 C C . ILE A 1 71 ? -6.877 9.165 5.431 1.00 98.06 71 ILE A C 1
ATOM 517 O O . ILE A 1 71 ? -6.371 10.190 5.881 1.00 98.06 71 ILE A O 1
ATOM 521 N N . THR A 1 72 ? -7.462 8.261 6.215 1.00 97.94 72 THR A N 1
ATOM 522 C CA . THR A 1 72 ? -7.565 8.393 7.676 1.00 97.94 72 THR A CA 1
ATOM 523 C C . THR A 1 72 ? -7.076 7.129 8.362 1.00 97.94 72 THR A C 1
ATOM 525 O O . THR A 1 72 ? -7.322 6.026 7.876 1.00 97.94 72 THR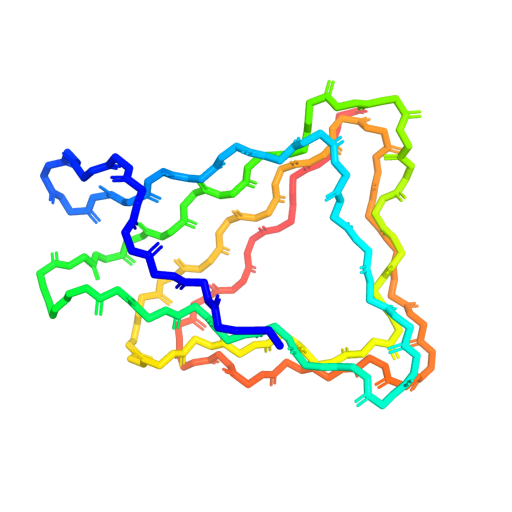 A O 1
ATOM 528 N N . PHE A 1 73 ? -6.399 7.291 9.498 1.00 98.25 73 PHE A N 1
ATOM 529 C CA . PHE A 1 73 ? -5.902 6.184 10.310 1.00 98.25 73 PHE A CA 1
ATOM 530 C C . PHE A 1 73 ? -6.701 6.091 11.610 1.00 98.25 73 PHE A C 1
ATOM 532 O O . PHE A 1 73 ? -6.855 7.080 12.325 1.00 98.25 73 PHE A O 1
ATOM 539 N N . GLY A 1 74 ? -7.250 4.910 11.879 1.00 97.94 74 GLY A N 1
ATOM 540 C CA . GLY A 1 74 ? -7.956 4.593 13.113 1.00 97.94 74 GLY A CA 1
ATOM 541 C C . GLY A 1 74 ? -7.011 4.138 14.225 1.00 97.94 74 GLY A C 1
ATOM 542 O O . GLY A 1 74 ? -5.804 4.001 14.034 1.00 97.94 74 GLY A O 1
ATOM 543 N N . GLN A 1 75 ? -7.566 3.894 15.411 1.00 98.12 75 GLN A N 1
ATOM 544 C CA . GLN A 1 75 ? -6.784 3.531 16.596 1.00 98.12 75 GLN A CA 1
ATOM 545 C C . GLN A 1 75 ? -6.105 2.160 16.471 1.00 98.12 75 GLN A C 1
ATOM 547 O O . GLN A 1 75 ? -5.062 1.940 17.079 1.00 98.12 75 GLN A O 1
ATOM 552 N N . SER A 1 76 ? -6.688 1.243 15.694 1.00 98.06 76 SER A N 1
ATOM 553 C CA . SER A 1 76 ? -6.139 -0.102 15.484 1.00 98.06 76 SER A CA 1
ATOM 554 C C . SER A 1 76 ? -5.160 -0.162 14.307 1.00 98.06 76 SER A C 1
ATOM 556 O O . SER A 1 76 ? -4.673 -1.241 13.965 1.00 98.06 76 SER A O 1
ATOM 558 N N . ALA A 1 77 ? -4.879 0.973 13.663 1.00 98.31 77 ALA A N 1
ATOM 559 C CA . ALA A 1 77 ? -4.050 0.996 12.477 1.00 98.31 77 ALA A CA 1
ATOM 560 C C . ALA A 1 77 ? -2.590 0.662 12.796 1.00 98.31 77 ALA A C 1
ATOM 562 O O . ALA A 1 77 ? -2.004 1.172 13.752 1.00 98.31 77 ALA A O 1
ATOM 563 N N . SER A 1 78 ? -1.984 -0.170 11.954 1.00 98.25 78 SER A N 1
ATOM 564 C CA . SER A 1 78 ? -0.581 -0.551 12.086 1.00 98.25 78 SER A CA 1
ATOM 565 C C . SER A 1 78 ? 0.106 -0.583 10.727 1.00 98.25 78 SER A C 1
ATOM 567 O O . SER A 1 78 ? -0.516 -0.847 9.697 1.00 98.25 78 SER A O 1
ATOM 569 N N . LEU A 1 79 ? 1.406 -0.306 10.724 1.00 98.19 79 LEU A N 1
ATOM 570 C CA . LEU A 1 79 ? 2.233 -0.269 9.527 1.00 98.19 79 LEU A CA 1
ATOM 571 C C . LEU A 1 79 ? 3.418 -1.215 9.718 1.00 98.19 79 LEU A C 1
ATOM 573 O O . LEU A 1 79 ? 4.236 -1.020 10.612 1.00 98.19 79 LEU A O 1
ATOM 577 N N . ALA A 1 80 ? 3.512 -2.224 8.859 1.00 98.25 80 ALA A N 1
ATOM 578 C CA . ALA A 1 80 ? 4.628 -3.162 8.792 1.00 98.25 80 ALA A CA 1
ATOM 579 C C . ALA A 1 80 ? 5.338 -3.000 7.439 1.00 98.25 80 ALA A C 1
ATOM 581 O O . ALA A 1 80 ? 5.190 -3.816 6.527 1.00 98.25 80 ALA A O 1
ATOM 582 N N . ILE A 1 81 ? 6.043 -1.879 7.285 1.00 98.06 81 ILE A N 1
ATOM 583 C CA . ILE A 1 81 ? 6.680 -1.460 6.033 1.00 98.06 81 ILE A CA 1
ATOM 584 C C . ILE A 1 81 ? 8.153 -1.170 6.334 1.00 98.06 81 ILE A C 1
ATOM 586 O O . ILE A 1 81 ? 8.447 -0.307 7.154 1.00 98.06 81 ILE A O 1
ATOM 590 N N . ASN A 1 82 ? 9.069 -1.891 5.679 1.00 97.69 82 ASN A N 1
ATOM 591 C CA . ASN A 1 82 ? 10.515 -1.664 5.828 1.00 97.69 82 ASN A CA 1
ATOM 592 C C . ASN A 1 82 ? 11.019 -0.478 4.987 1.00 97.69 82 ASN A C 1
ATOM 594 O O . ASN A 1 82 ? 12.056 0.103 5.296 1.00 97.69 82 ASN A O 1
ATOM 598 N N . GLY A 1 83 ? 10.306 -0.151 3.905 1.00 96.38 83 GLY A N 1
ATOM 599 C CA . GLY A 1 83 ? 10.532 1.049 3.103 1.00 96.38 83 GLY A CA 1
ATOM 600 C C . GLY A 1 83 ? 9.819 2.275 3.681 1.00 96.38 83 GLY A C 1
ATOM 601 O O . GLY A 1 83 ? 9.435 2.315 4.849 1.00 96.38 83 GLY A O 1
ATOM 602 N N . SER A 1 84 ? 9.598 3.281 2.840 1.00 98.31 84 SER A N 1
ATOM 603 C CA . SER A 1 84 ? 8.800 4.455 3.209 1.00 98.31 84 SER A CA 1
ATOM 604 C C . SER A 1 84 ? 7.313 4.267 2.899 1.00 98.31 84 SER A C 1
ATOM 606 O O . SER A 1 84 ? 6.946 3.579 1.945 1.00 98.31 84 SER A O 1
ATOM 608 N N . LEU A 1 85 ? 6.455 4.919 3.689 1.00 98.12 85 LEU A N 1
ATOM 609 C CA . LEU A 1 85 ? 5.044 5.122 3.368 1.00 98.12 85 LEU A CA 1
ATOM 610 C C . LEU A 1 85 ? 4.824 6.584 2.976 1.00 98.12 85 LEU A C 1
ATOM 612 O O . LEU A 1 85 ? 5.139 7.487 3.748 1.00 98.12 85 LEU A O 1
ATOM 616 N N . ASN A 1 86 ? 4.231 6.802 1.807 1.00 98.31 86 ASN A N 1
ATOM 617 C CA . ASN A 1 86 ? 3.859 8.115 1.297 1.00 98.31 86 ASN A CA 1
ATOM 618 C C . ASN A 1 86 ? 2.341 8.161 1.106 1.00 98.31 86 ASN A C 1
ATOM 620 O O . ASN A 1 86 ? 1.770 7.334 0.391 1.00 98.31 86 ASN A O 1
ATOM 624 N N . LEU A 1 87 ? 1.691 9.125 1.753 1.00 97.75 87 LEU A N 1
ATOM 625 C CA . LEU A 1 87 ? 0.247 9.333 1.691 1.00 97.75 87 LEU A CA 1
ATOM 626 C C . LEU A 1 87 ? -0.029 10.581 0.860 1.00 97.75 87 LEU A C 1
ATOM 628 O O . LEU A 1 87 ? 0.485 11.654 1.167 1.00 97.75 87 LEU A O 1
ATOM 632 N N . LEU A 1 88 ? -0.818 10.431 -0.199 1.00 96.56 88 LEU A N 1
ATOM 633 C CA . LEU A 1 88 ? -1.101 11.495 -1.157 1.00 96.56 88 LEU A CA 1
ATOM 634 C C . LEU A 1 88 ? -2.617 11.704 -1.240 1.00 96.56 88 LEU A C 1
ATOM 636 O O . LEU A 1 88 ? -3.351 10.836 -1.717 1.00 96.56 88 LEU A O 1
ATOM 640 N N . SER A 1 89 ? -3.063 12.869 -0.779 1.00 92.12 89 SER A N 1
ATOM 641 C CA . SER A 1 89 ? -4.425 13.395 -0.921 1.00 92.12 89 SER A CA 1
ATOM 642 C C . SER A 1 89 ? -4.340 14.835 -1.428 1.00 92.12 89 SER A C 1
ATOM 644 O O . SER A 1 89 ? -3.383 15.533 -1.083 1.00 92.12 89 SER A O 1
ATOM 646 N N . CYS A 1 90 ? -5.300 15.272 -2.240 1.00 73.75 90 CYS A N 1
ATOM 647 C CA . CYS A 1 90 ? -5.350 16.625 -2.798 1.00 73.75 90 CYS A CA 1
ATOM 648 C C . CYS A 1 90 ? -6.557 17.384 -2.258 1.00 73.75 90 CYS A C 1
ATOM 650 O O . CYS A 1 90 ? -7.602 16.730 -2.064 1.00 73.75 90 CYS A O 1
#

Sequence (90 aa):
MLIAGGTAESCNLFHSFDRFSLNSGQTAVFVPDSSIANIITRVTGNEIAKIDGTIAVNGNANLFLVNPNGITFGQSASLAINGSLNLLSC

Foldseek 3Di:
DEADDADDDQQEGEAEDCAAEDAAPDEYEYEDDQRHQEYEYEHDHQDEHEALEEYAYPYAHEYEYAYQNYYYYDPNYYYHHNYHYHYHYD

pLDDT: mean 97.38, std 2.79, range [73.75, 98.75]